Protein AF-A0A915K0C3-F1 (afdb_monomer_lite)

Secondary structure (DSSP, 8-state):
-HHHHHHHHHHHHHHHHHHHHHHHHS-HHHHHHH--HHHHHHHHHHHHHHHHHHHHHHHTTSS-EEEETTTTEEEE----HHHHHHHHHHHHHHHHHHHHHHHHHHHHHHHHHHHHHHHHHHHHHHHHTT--

Foldseek 3Di:
DVVVVVVVVVVVVVVVVVVCVVDVLVPPVCCCVVDDVVVVVVVVVVVVVLVVVVCVCVVVPVWDQDQDPVVRDRDTDPPDPVVVCVVVVSVVVVVVVVVVVVVVSVVVVVVVVVVVVVVVVVVVVVVVVPPD

pLDDT: mean 70.2, std 12.89, range [45.06, 90.75]

Sequence (132 aa):
MILQHESLQVKHQIVKDLENGYFYVARISDYHKHFSREHIIFYVCSIWMFGYAVHVPNHLGWGEVRFSQLFHFCTFDTESLSYKLFYGGMLALAIVLAFVFYAKIYLVLRHTTLARHMILNKQGGNKVNGLD

Radius of gyration: 25.61 Å; chains: 1; bounding box: 66×31×65 Å

Organism: Romanomermis culicivorax (NCBI:txid13658)

Structure (mmCIF, N/CA/C/O backbone):
data_AF-A0A915K0C3-F1
#
_entry.id   AF-A0A915K0C3-F1
#
loop_
_atom_site.group_PDB
_atom_site.id
_atom_site.type_symbol
_atom_site.label_atom_id
_atom_site.label_alt_id
_atom_site.label_comp_id
_atom_site.label_asym_id
_atom_site.label_entity_id
_atom_site.label_seq_id
_atom_site.pdbx_PDB_ins_code
_atom_site.Cartn_x
_atom_site.Cartn_y
_atom_site.Cartn_z
_atom_site.occupancy
_atom_site.B_iso_or_equiv
_atom_site.auth_seq_id
_atom_site.auth_comp_id
_atom_site.auth_asym_id
_atom_site.auth_atom_id
_atom_site.pdbx_PDB_model_num
ATOM 1 N N . MET A 1 1 ? 24.807 -1.941 42.858 1.00 51.66 1 MET A N 1
ATOM 2 C CA . MET A 1 1 ? 23.718 -2.938 42.725 1.00 51.66 1 MET A CA 1
ATOM 3 C C . MET A 1 1 ? 22.320 -2.303 42.653 1.00 51.66 1 MET A C 1
ATOM 5 O O . MET A 1 1 ? 21.471 -2.855 41.975 1.00 51.66 1 MET A O 1
ATOM 9 N N . ILE A 1 2 ? 22.087 -1.125 43.254 1.00 51.06 2 ILE A N 1
ATOM 10 C CA . ILE A 1 2 ? 20.785 -0.415 43.231 1.00 51.06 2 ILE A CA 1
ATOM 11 C C . ILE A 1 2 ? 20.435 0.158 41.837 1.00 51.06 2 ILE A C 1
ATOM 13 O O . ILE A 1 2 ? 19.306 0.014 41.381 1.00 51.06 2 ILE A O 1
ATOM 17 N N . LEU A 1 3 ? 21.420 0.684 41.096 1.00 49.75 3 LEU A N 1
ATOM 18 C CA . LEU A 1 3 ? 21.221 1.263 39.751 1.00 49.75 3 LEU A CA 1
ATOM 19 C C . LEU A 1 3 ? 20.726 0.257 38.692 1.00 49.75 3 LEU A C 1
ATOM 21 O O . LEU A 1 3 ? 20.075 0.629 37.719 1.00 49.75 3 LEU A O 1
ATOM 25 N N . GLN A 1 4 ? 21.005 -1.035 38.881 1.00 52.97 4 GLN A N 1
ATOM 26 C CA . GLN A 1 4 ? 20.588 -2.073 37.936 1.00 52.97 4 GLN A CA 1
ATOM 27 C C . GLN A 1 4 ? 19.099 -2.419 38.098 1.00 52.97 4 GLN A C 1
ATOM 29 O O . GLN A 1 4 ? 18.434 -2.736 37.113 1.00 52.97 4 GLN A O 1
ATOM 34 N N . HIS A 1 5 ? 18.558 -2.265 39.311 1.00 51.66 5 HIS A N 1
ATOM 35 C CA . HIS A 1 5 ? 17.151 -2.519 39.619 1.00 51.66 5 HIS A CA 1
ATOM 36 C C . HIS A 1 5 ? 16.225 -1.420 39.065 1.00 51.66 5 HIS A C 1
ATOM 38 O O . HIS A 1 5 ? 15.155 -1.732 38.546 1.00 51.66 5 HIS A O 1
ATOM 44 N N . GLU A 1 6 ? 16.650 -0.150 39.071 1.00 53.22 6 GLU A N 1
ATOM 45 C CA . GLU A 1 6 ? 15.869 0.947 38.470 1.00 53.22 6 GLU A CA 1
ATOM 46 C C . GLU A 1 6 ? 15.784 0.842 36.941 1.00 53.22 6 GLU A C 1
ATOM 48 O O . GLU A 1 6 ? 14.709 1.016 36.366 1.00 53.22 6 GLU A O 1
ATOM 53 N N . SER A 1 7 ? 16.874 0.454 36.266 1.00 56.66 7 SER A N 1
ATOM 54 C CA . SER A 1 7 ? 16.861 0.271 34.804 1.00 56.66 7 SER A CA 1
ATOM 55 C C . SER A 1 7 ? 15.908 -0.838 34.326 1.00 56.66 7 SER A C 1
ATOM 57 O O . SER A 1 7 ? 15.362 -0.758 33.225 1.00 56.66 7 SER A O 1
ATOM 59 N N . LEU A 1 8 ? 15.673 -1.861 35.156 1.00 57.72 8 LEU A N 1
ATOM 60 C CA . LEU A 1 8 ? 14.740 -2.957 34.878 1.00 57.72 8 LEU A CA 1
ATOM 61 C C . LEU A 1 8 ? 13.275 -2.518 35.020 1.00 57.72 8 LEU A C 1
ATOM 63 O O . LEU A 1 8 ? 12.442 -2.901 34.200 1.00 57.72 8 LEU A O 1
ATOM 67 N N . GLN A 1 9 ? 12.973 -1.662 35.999 1.00 55.91 9 GLN A N 1
ATOM 68 C CA . GLN A 1 9 ? 11.630 -1.107 36.200 1.00 55.91 9 GLN A CA 1
ATOM 69 C C . GLN A 1 9 ? 11.234 -0.150 35.067 1.00 55.91 9 GLN A C 1
ATOM 71 O 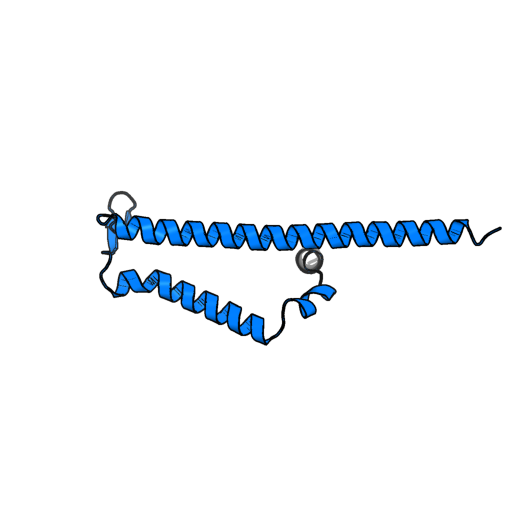O . GLN A 1 9 ? 10.127 -0.241 34.541 1.00 55.91 9 GLN A O 1
ATOM 76 N N . VAL A 1 10 ? 12.163 0.698 34.609 1.00 59.69 10 VAL A N 1
ATOM 77 C CA . VAL A 1 10 ? 11.923 1.617 33.482 1.00 59.69 10 VAL A CA 1
ATOM 78 C C . VAL A 1 10 ? 11.665 0.853 32.180 1.00 59.69 10 VAL A C 1
ATOM 80 O O . VAL A 1 10 ? 10.756 1.204 31.432 1.00 59.69 10 VAL A O 1
ATOM 83 N N . LYS A 1 11 ? 12.394 -0.242 31.923 1.00 56.53 11 LYS A N 1
ATOM 84 C CA . LYS A 1 11 ? 12.142 -1.096 30.748 1.00 56.53 11 LYS A CA 1
ATOM 85 C C . LYS A 1 11 ? 10.755 -1.738 30.784 1.00 56.53 11 LYS A C 1
ATOM 87 O O . LYS A 1 11 ? 10.075 -1.748 29.765 1.00 56.53 11 LYS A O 1
ATOM 92 N N . HIS A 1 12 ? 10.315 -2.231 31.943 1.00 57.81 12 HIS A N 1
ATOM 93 C CA . HIS A 1 12 ? 8.968 -2.788 32.106 1.00 57.81 12 HIS A CA 1
ATOM 94 C C . HIS A 1 12 ? 7.867 -1.733 31.941 1.00 57.81 12 HIS A C 1
ATOM 96 O O . HIS A 1 12 ? 6.829 -2.026 31.349 1.00 57.81 12 HIS A O 1
ATOM 102 N N . GLN A 1 13 ? 8.096 -0.510 32.425 1.00 56.94 13 GLN A N 1
ATOM 103 C CA . GLN A 1 13 ? 7.142 0.587 32.291 1.00 56.94 13 GLN A CA 1
ATOM 104 C C . GLN A 1 13 ? 7.011 1.051 30.832 1.00 56.94 13 GLN A C 1
ATOM 106 O O . GLN A 1 13 ? 5.896 1.177 30.338 1.00 56.94 13 GLN A O 1
ATOM 111 N N . ILE A 1 14 ? 8.126 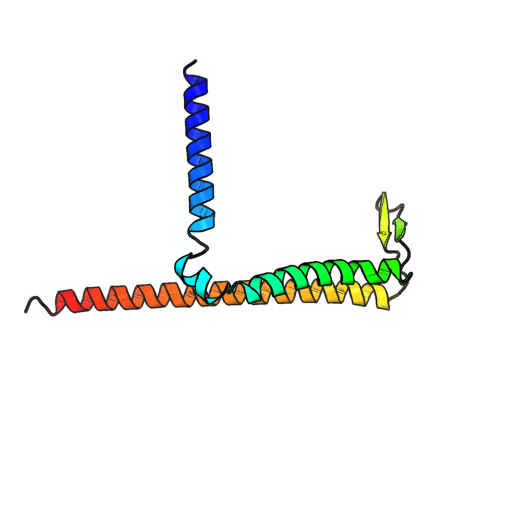1.194 30.105 1.00 60.19 14 ILE A N 1
ATOM 112 C CA . ILE A 1 14 ? 8.125 1.558 28.677 1.00 60.19 14 ILE A CA 1
ATOM 113 C C . ILE A 1 14 ? 7.446 0.475 27.829 1.00 60.19 14 ILE A C 1
ATOM 115 O O . ILE A 1 14 ? 6.666 0.800 26.941 1.00 60.19 14 ILE A O 1
ATOM 119 N N . VAL A 1 15 ? 7.696 -0.812 28.105 1.00 60.62 15 VAL A N 1
ATOM 120 C CA . VAL A 1 15 ? 7.023 -1.913 27.392 1.00 60.62 15 VAL A CA 1
ATOM 121 C C . VAL A 1 15 ? 5.518 -1.894 27.653 1.00 60.62 15 VAL A C 1
ATOM 123 O O . VAL A 1 15 ? 4.757 -2.033 26.703 1.00 60.62 15 VAL A O 1
ATOM 126 N N . LYS A 1 16 ? 5.080 -1.631 28.892 1.00 54.97 16 LYS A N 1
ATOM 127 C CA . LYS A 1 16 ? 3.655 -1.469 29.222 1.00 54.97 16 LYS A CA 1
ATOM 128 C C . LYS A 1 16 ? 3.016 -0.250 28.564 1.00 54.97 16 LYS A C 1
ATOM 130 O O . LYS A 1 16 ? 1.862 -0.335 28.156 1.00 54.97 16 LYS A O 1
ATOM 135 N N . ASP A 1 17 ? 3.738 0.859 28.438 1.00 57.97 17 ASP A N 1
ATOM 136 C CA . ASP A 1 17 ? 3.240 2.057 27.756 1.00 57.97 17 ASP A CA 1
ATOM 137 C C . ASP A 1 17 ? 3.173 1.851 26.230 1.00 57.97 17 ASP A C 1
ATOM 139 O O . ASP A 1 17 ? 2.238 2.326 25.583 1.00 57.97 17 ASP A O 1
ATOM 143 N N . LEU A 1 18 ? 4.090 1.062 25.652 1.00 55.31 18 LEU A N 1
ATOM 144 C CA . LEU A 1 18 ? 4.021 0.622 24.253 1.00 55.31 18 LEU A CA 1
ATOM 145 C C . LEU A 1 18 ? 2.896 -0.396 24.006 1.00 55.31 18 LEU A C 1
ATOM 147 O O . LEU A 1 18 ? 2.188 -0.277 23.005 1.00 55.31 18 LEU A O 1
ATOM 151 N N . GLU A 1 19 ? 2.693 -1.359 24.910 1.00 51.84 19 GLU A N 1
ATOM 152 C CA . GLU A 1 19 ? 1.586 -2.324 24.843 1.00 51.84 19 GLU A CA 1
ATOM 153 C C . GLU A 1 19 ? 0.235 -1.615 24.967 1.00 51.84 19 GLU A C 1
ATOM 155 O O . GLU A 1 19 ? -0.650 -1.825 24.137 1.00 51.84 19 GLU A O 1
ATOM 160 N N . ASN A 1 20 ? 0.089 -0.708 25.938 1.00 54.84 20 ASN A N 1
ATOM 161 C CA . ASN A 1 20 ? -1.145 0.048 26.134 1.00 54.84 20 ASN A CA 1
ATOM 162 C C . ASN A 1 20 ? -1.405 1.056 25.002 1.00 54.84 20 ASN A C 1
ATOM 164 O O . ASN A 1 20 ? -2.559 1.257 24.634 1.00 54.84 20 ASN A O 1
ATOM 168 N N . GLY A 1 21 ? -0.376 1.669 24.407 1.00 52.88 21 GLY A N 1
ATOM 169 C CA . GLY A 1 21 ? -0.541 2.661 23.337 1.00 52.88 21 GLY A CA 1
ATOM 170 C C . GLY A 1 21 ? -1.010 2.073 22.003 1.00 52.88 21 GLY A C 1
ATOM 171 O O . GLY A 1 21 ? -1.841 2.672 21.318 1.00 52.88 21 GLY A O 1
ATOM 172 N N . TYR A 1 22 ? -0.532 0.876 21.650 1.00 47.91 22 TYR A N 1
ATOM 173 C CA . TYR A 1 22 ? -0.922 0.206 20.404 1.00 47.91 22 TYR A CA 1
ATOM 174 C C . TYR A 1 22 ? -2.275 -0.511 20.516 1.00 47.91 22 TYR A C 1
ATOM 176 O O . TYR A 1 22 ? -3.070 -0.480 19.573 1.00 47.91 22 TYR A O 1
ATOM 184 N N . PHE A 1 23 ? -2.583 -1.108 21.673 1.00 47.38 23 PHE A N 1
ATOM 185 C CA . PHE A 1 23 ? -3.852 -1.814 21.885 1.00 47.38 23 PHE A CA 1
ATOM 186 C C . PHE A 1 23 ? -5.047 -0.881 22.120 1.00 47.38 23 PHE A C 1
ATOM 188 O O . PHE A 1 23 ? -6.174 -1.237 21.781 1.00 47.38 23 PHE A O 1
ATOM 195 N N . TYR A 1 24 ? -4.842 0.319 22.672 1.00 45.06 24 TYR A N 1
ATOM 196 C CA . TYR A 1 24 ? -5.956 1.216 23.006 1.00 45.06 24 TYR A CA 1
ATOM 197 C C . TYR A 1 24 ? -6.528 1.966 21.788 1.00 45.06 24 TYR A C 1
ATOM 199 O O . TYR A 1 24 ? -7.696 2.358 21.795 1.00 45.06 24 TYR A O 1
ATOM 207 N N . VAL A 1 25 ? -5.746 2.122 20.712 1.00 49.59 25 VAL A N 1
ATOM 208 C CA . VAL A 1 25 ? -6.210 2.727 19.445 1.00 49.59 25 VAL A CA 1
ATOM 209 C C . VAL A 1 25 ? -6.913 1.699 18.547 1.00 49.59 25 VAL A C 1
ATOM 211 O O . VAL A 1 25 ? -7.863 2.038 17.840 1.00 49.59 25 VAL A O 1
ATOM 214 N N . ALA A 1 26 ? -6.528 0.424 18.624 1.00 49.97 26 ALA A N 1
ATOM 215 C CA . ALA A 1 26 ? -7.197 -0.676 17.936 1.00 49.97 26 ALA A CA 1
ATOM 216 C C . ALA A 1 26 ? -8.233 -1.328 18.862 1.00 49.97 26 ALA A C 1
ATOM 218 O O . ALA A 1 26 ? -8.007 -2.381 19.446 1.00 49.97 26 ALA A O 1
ATOM 219 N N . ARG A 1 27 ? -9.390 -0.683 19.011 1.00 55.47 27 ARG A N 1
ATOM 220 C CA . ARG A 1 27 ? -10.537 -1.167 19.793 1.00 55.47 27 ARG A CA 1
ATOM 221 C C . ARG A 1 27 ? -10.851 -2.647 19.486 1.00 55.47 27 ARG A C 1
ATOM 223 O O . ARG A 1 27 ? -11.530 -2.965 18.512 1.00 55.47 27 ARG A O 1
ATOM 230 N N . ILE A 1 28 ? -10.387 -3.554 20.347 1.00 52.56 28 ILE A N 1
ATOM 231 C CA . ILE A 1 28 ? -10.525 -5.016 20.205 1.00 52.56 28 ILE A CA 1
ATOM 232 C C . ILE A 1 28 ? -11.976 -5.482 20.062 1.00 52.56 28 ILE A C 1
ATOM 234 O O . ILE A 1 28 ? -12.242 -6.492 19.413 1.00 52.56 28 ILE A O 1
ATOM 238 N N . SER A 1 29 ? -12.932 -4.723 20.606 1.00 54.56 29 SER A N 1
ATOM 239 C CA . SER A 1 29 ? -14.347 -5.100 20.565 1.00 54.56 29 SER A CA 1
ATOM 240 C C . SER A 1 29 ? -14.970 -5.011 19.169 1.00 54.56 29 SER A C 1
ATOM 242 O O . SER A 1 29 ? -15.937 -5.717 18.908 1.00 54.56 29 SER A O 1
ATOM 244 N N . ASP A 1 30 ? -14.431 -4.179 18.271 1.00 54.84 30 ASP A N 1
ATOM 245 C CA . ASP A 1 30 ? -14.909 -4.063 16.883 1.00 54.84 30 ASP A CA 1
ATOM 246 C C . ASP A 1 30 ? -14.048 -4.893 15.902 1.00 54.84 30 ASP A C 1
ATOM 248 O O . ASP A 1 30 ? -14.454 -5.132 14.761 1.00 54.84 30 ASP A O 1
ATOM 252 N N . TYR A 1 31 ? -12.895 -5.405 16.356 1.00 55.41 31 TYR A N 1
ATOM 253 C CA . TYR A 1 31 ? -11.955 -6.194 15.550 1.00 55.41 31 TYR A CA 1
ATOM 254 C C . TYR A 1 31 ? -12.594 -7.492 15.037 1.00 55.41 31 TYR A C 1
ATOM 256 O O . TYR A 1 31 ? -12.540 -7.783 13.846 1.00 55.41 31 TYR A O 1
ATOM 264 N N . HIS A 1 32 ? -13.324 -8.215 15.892 1.00 55.44 32 HIS A N 1
ATOM 265 C CA . HIS A 1 32 ? -14.020 -9.449 15.502 1.00 55.44 32 HIS A CA 1
ATOM 266 C C . HIS A 1 32 ? -15.106 -9.258 14.429 1.00 55.44 32 HIS A C 1
ATOM 268 O O . HIS A 1 32 ? -15.462 -10.220 13.753 1.00 55.44 32 HIS A O 1
ATOM 274 N N . LYS A 1 33 ? -15.634 -8.038 14.251 1.00 59.38 33 LYS A N 1
ATOM 275 C CA . LYS A 1 33 ? -16.715 -7.759 13.294 1.00 59.38 33 LYS A CA 1
ATOM 276 C C . LYS A 1 33 ? -16.206 -7.468 11.879 1.00 59.38 33 LYS A C 1
ATOM 278 O O . LYS A 1 33 ? -16.950 -7.661 10.924 1.00 59.38 33 LYS A O 1
ATOM 283 N N . HIS A 1 34 ? -14.969 -6.989 11.735 1.00 59.34 34 HIS A N 1
ATOM 284 C CA . HIS A 1 34 ? -14.343 -6.731 10.428 1.00 59.34 34 HIS A CA 1
ATOM 285 C C . HIS A 1 34 ? -13.281 -7.773 10.048 1.00 59.34 34 HIS A C 1
ATOM 287 O O . HIS A 1 34 ? -13.081 -8.030 8.865 1.00 59.34 34 HIS A O 1
ATOM 293 N N . PHE A 1 35 ? -12.627 -8.401 11.026 1.00 58.66 35 PHE A N 1
ATOM 294 C CA . PHE A 1 35 ? -11.638 -9.458 10.818 1.00 58.66 35 PHE A CA 1
ATOM 295 C C . PHE A 1 35 ? -12.280 -10.835 11.046 1.00 58.66 35 PHE A C 1
ATOM 297 O O . PHE A 1 35 ? -12.071 -11.482 12.074 1.00 58.66 35 PHE A O 1
ATOM 304 N N . SER A 1 36 ? -13.081 -11.305 10.080 1.00 66.44 36 SER A N 1
ATOM 305 C CA . SER A 1 36 ? -13.427 -12.733 10.027 1.00 66.44 36 SER A CA 1
ATOM 306 C C . SER A 1 36 ? -12.220 -13.527 9.505 1.00 66.44 36 SER A C 1
ATOM 308 O O . SER A 1 36 ? -11.437 -13.021 8.698 1.00 66.44 36 SER A O 1
ATOM 310 N N . ARG A 1 37 ? -12.045 -14.774 9.965 1.00 68.38 37 ARG A N 1
ATOM 311 C CA . ARG A 1 37 ? -10.878 -15.615 9.615 1.00 68.38 37 ARG A CA 1
ATOM 312 C C . ARG A 1 37 ? -10.700 -15.796 8.103 1.00 68.38 37 ARG A C 1
ATOM 314 O O . ARG A 1 37 ? -9.574 -15.858 7.626 1.00 68.38 37 ARG A O 1
ATOM 321 N N . GLU A 1 38 ? -11.801 -15.816 7.360 1.00 76.81 38 GLU A N 1
ATOM 322 C CA . GLU A 1 38 ? -11.819 -15.950 5.899 1.00 76.81 38 GLU A CA 1
ATOM 323 C C . GLU A 1 38 ? -11.231 -14.715 5.206 1.00 76.81 38 GLU A C 1
ATOM 325 O O . GLU A 1 38 ? -10.417 -14.835 4.291 1.00 76.81 38 GLU A O 1
ATOM 330 N N . HIS A 1 39 ? -11.567 -13.518 5.696 1.00 73.69 39 HIS A N 1
ATOM 331 C CA . HIS A 1 39 ? -11.055 -12.270 5.136 1.00 73.69 39 HIS A CA 1
ATOM 332 C C . HIS A 1 39 ? -9.560 -12.112 5.410 1.00 73.69 39 HIS A C 1
ATOM 334 O O . HIS A 1 39 ? -8.832 -11.630 4.550 1.00 73.69 39 HIS A O 1
ATOM 340 N N . ILE A 1 40 ? -9.079 -12.568 6.570 1.00 79.38 40 ILE A N 1
ATOM 341 C CA . ILE A 1 40 ? -7.648 -12.537 6.911 1.00 79.38 40 ILE A CA 1
ATOM 342 C C . ILE A 1 40 ? -6.833 -13.349 5.909 1.00 79.38 40 ILE A C 1
ATOM 344 O O . ILE A 1 40 ? -5.834 -12.852 5.397 1.00 79.38 40 ILE A O 1
ATOM 348 N N . ILE A 1 41 ? -7.271 -14.574 5.605 1.00 85.69 41 ILE A N 1
ATOM 349 C CA . ILE A 1 41 ? -6.599 -15.429 4.620 1.00 85.69 41 ILE A CA 1
ATOM 350 C C . ILE A 1 41 ? -6.575 -14.723 3.263 1.00 85.69 41 ILE A C 1
ATOM 352 O O . ILE A 1 41 ? -5.519 -14.632 2.641 1.00 85.69 41 ILE A O 1
ATOM 356 N N . PHE A 1 42 ? -7.700 -14.137 2.847 1.00 84.56 42 PHE A N 1
ATOM 357 C CA . PHE A 1 42 ? -7.771 -13.387 1.597 1.00 84.56 42 PHE A CA 1
ATOM 358 C C . PHE A 1 42 ? -6.812 -12.186 1.572 1.00 84.56 42 PHE A C 1
ATOM 360 O O . PHE A 1 42 ? -6.113 -11.987 0.578 1.00 84.56 42 PHE A O 1
ATOM 367 N N . TYR A 1 43 ? -6.713 -11.416 2.660 1.00 79.81 43 TYR A N 1
ATOM 368 C CA . TYR A 1 43 ? -5.780 -10.291 2.764 1.00 79.81 43 TYR A CA 1
ATOM 369 C C . TYR A 1 43 ? -4.322 -10.744 2.688 1.00 79.81 43 TYR A C 1
ATOM 371 O O . TYR A 1 43 ? -3.542 -10.167 1.933 1.00 79.81 43 TYR A O 1
ATOM 379 N N . VAL A 1 44 ? -3.957 -11.796 3.423 1.00 85.06 44 VAL A N 1
ATOM 380 C CA . VAL A 1 44 ? -2.594 -12.340 3.417 1.00 85.06 44 VAL A CA 1
ATOM 381 C C . VAL A 1 44 ? -2.231 -12.855 2.026 1.00 85.06 44 VAL A C 1
ATOM 383 O O . VAL A 1 44 ? -1.193 -12.472 1.489 1.00 85.06 44 VAL A O 1
ATOM 386 N N . CYS A 1 45 ? -3.101 -13.650 1.397 1.00 87.38 45 CYS A N 1
ATOM 387 C CA . CYS A 1 45 ? -2.893 -14.123 0.029 1.00 87.38 45 CYS A CA 1
ATOM 388 C C . CYS A 1 45 ? -2.771 -12.958 -0.961 1.00 87.38 45 CYS A C 1
ATOM 390 O O . CYS A 1 45 ? -1.900 -12.982 -1.826 1.00 87.38 45 CYS A O 1
ATOM 392 N N . SER A 1 46 ? -3.588 -11.914 -0.810 1.00 84.12 46 SER A N 1
ATOM 393 C CA . SER A 1 46 ? -3.549 -10.736 -1.682 1.00 84.12 46 SER A CA 1
ATOM 394 C C . SER A 1 46 ? -2.228 -9.973 -1.572 1.00 84.12 46 SER A C 1
ATOM 396 O O . SER A 1 46 ? -1.677 -9.575 -2.594 1.00 84.12 46 SER A O 1
ATOM 398 N N . ILE A 1 47 ? -1.681 -9.808 -0.362 1.00 86.06 47 ILE A N 1
ATOM 399 C CA . ILE A 1 47 ? -0.374 -9.161 -0.147 1.00 86.06 47 ILE A CA 1
ATOM 400 C C . ILE A 1 47 ? 0.738 -9.961 -0.827 1.00 86.06 47 ILE A C 1
ATOM 402 O O . ILE A 1 47 ? 1.574 -9.388 -1.525 1.00 86.06 47 ILE A O 1
ATOM 406 N N . TRP A 1 48 ? 0.724 -11.285 -0.670 1.00 90.75 48 TRP A N 1
ATOM 407 C CA . TRP A 1 48 ? 1.692 -12.164 -1.323 1.00 90.75 48 TRP A CA 1
ATOM 408 C C . TRP A 1 48 ? 1.604 -12.085 -2.846 1.00 90.75 48 TRP A C 1
ATOM 410 O O . TRP A 1 48 ? 2.617 -11.874 -3.511 1.00 90.75 48 TRP A O 1
ATOM 420 N N . MET A 1 49 ? 0.396 -12.191 -3.401 1.00 87.94 49 MET A N 1
ATOM 421 C CA . MET A 1 49 ? 0.172 -12.090 -4.844 1.00 87.94 49 MET A CA 1
ATOM 422 C C . MET A 1 49 ? 0.587 -10.725 -5.392 1.00 87.94 49 MET A C 1
ATOM 424 O O . MET A 1 49 ? 1.180 -10.657 -6.465 1.00 87.94 49 MET A O 1
ATOM 428 N N . PHE A 1 50 ? 0.333 -9.646 -4.650 1.00 86.69 50 PHE A N 1
ATOM 429 C CA . PHE A 1 50 ? 0.772 -8.305 -5.022 1.00 86.69 50 PHE A CA 1
ATOM 430 C C . PHE A 1 50 ? 2.301 -8.198 -5.037 1.00 86.69 50 PHE A C 1
ATOM 432 O O . PHE A 1 50 ? 2.866 -7.687 -6.000 1.00 86.69 50 PHE A O 1
ATOM 439 N N . GLY A 1 51 ? 2.978 -8.742 -4.020 1.00 85.19 51 GLY A N 1
ATOM 440 C CA . GLY A 1 51 ? 4.439 -8.818 -3.984 1.00 85.19 51 GLY A CA 1
ATOM 441 C C . GLY A 1 51 ? 5.003 -9.558 -5.198 1.00 85.19 51 GLY A C 1
ATOM 442 O O . GLY A 1 51 ? 5.865 -9.032 -5.898 1.00 85.19 51 GLY A O 1
ATOM 443 N N . TYR A 1 52 ? 4.453 -10.731 -5.521 1.00 86.69 52 TYR A N 1
ATOM 444 C CA . TYR A 1 52 ? 4.843 -11.468 -6.723 1.00 86.69 52 TYR A CA 1
ATOM 445 C C . TYR A 1 52 ? 4.579 -10.674 -8.004 1.00 86.69 52 TYR A C 1
ATOM 447 O O . TYR A 1 52 ? 5.465 -10.582 -8.851 1.00 86.69 52 TYR A O 1
ATOM 455 N N . ALA A 1 53 ? 3.411 -10.043 -8.136 1.00 84.25 53 ALA A N 1
ATOM 456 C CA . ALA A 1 53 ? 3.051 -9.254 -9.312 1.00 84.25 53 ALA A CA 1
ATOM 457 C C . ALA A 1 53 ? 4.019 -8.087 -9.570 1.00 84.25 53 ALA A C 1
ATOM 459 O O . ALA A 1 53 ? 4.279 -7.757 -10.723 1.00 84.25 53 ALA A O 1
ATOM 460 N N . VAL A 1 54 ? 4.600 -7.498 -8.521 1.00 83.88 54 VAL A N 1
ATOM 461 C CA . VAL A 1 54 ? 5.626 -6.448 -8.647 1.00 83.88 54 VAL A CA 1
ATOM 462 C C . VAL A 1 54 ? 6.963 -7.000 -9.161 1.00 83.88 54 VAL A C 1
ATOM 464 O O . VAL A 1 54 ? 7.701 -6.282 -9.835 1.00 83.88 54 VAL A O 1
ATOM 467 N N . HIS A 1 55 ? 7.283 -8.268 -8.891 1.00 81.31 55 HIS A N 1
ATOM 468 C CA . HIS A 1 55 ? 8.517 -8.911 -9.357 1.00 81.31 55 HIS A CA 1
ATOM 469 C C . HIS A 1 55 ? 8.383 -9.599 -10.725 1.00 81.31 55 HIS A C 1
ATOM 471 O O . HIS A 1 55 ? 9.381 -9.747 -11.428 1.00 81.31 55 HIS A O 1
ATOM 477 N N . VAL A 1 56 ? 7.171 -9.976 -11.142 1.00 83.88 56 VAL A N 1
ATOM 478 C CA . VAL A 1 56 ? 6.900 -10.648 -12.428 1.00 83.88 56 VAL A CA 1
ATOM 479 C C . VAL A 1 56 ? 7.465 -9.904 -13.652 1.00 83.88 56 VAL A C 1
ATOM 481 O O . VAL A 1 56 ? 8.110 -10.563 -14.468 1.00 83.88 56 VAL A O 1
ATOM 484 N N . PRO A 1 57 ? 7.323 -8.570 -13.799 1.00 80.06 57 PRO A N 1
ATOM 485 C CA . PRO A 1 57 ? 7.890 -7.843 -14.938 1.00 80.06 57 PRO A CA 1
ATOM 486 C C . PRO A 1 57 ? 9.404 -8.024 -15.088 1.00 80.06 57 PRO A C 1
ATOM 488 O O . PRO A 1 57 ? 9.906 -8.114 -16.206 1.00 80.06 57 PRO A O 1
ATOM 491 N N . ASN A 1 58 ? 10.126 -8.145 -13.970 1.00 77.06 58 ASN A N 1
ATOM 492 C CA . ASN A 1 58 ? 11.568 -8.386 -13.987 1.00 77.06 58 ASN A CA 1
ATOM 493 C C . ASN A 1 58 ? 11.903 -9.801 -14.474 1.00 77.06 58 ASN A C 1
ATOM 495 O O . ASN A 1 58 ? 12.862 -9.986 -15.214 1.00 77.06 58 ASN A O 1
ATOM 499 N N . HIS A 1 59 ? 11.098 -10.802 -14.107 1.00 80.06 59 HIS A N 1
ATOM 500 C CA . HIS A 1 59 ? 11.295 -12.182 -14.565 1.00 80.06 59 HIS A CA 1
ATOM 501 C C . HIS A 1 59 ? 10.929 -12.391 -16.036 1.00 80.06 59 HIS A C 1
ATOM 503 O O . HIS A 1 59 ? 11.513 -13.246 -16.694 1.00 80.06 59 HIS A O 1
ATOM 509 N N . LEU A 1 60 ? 9.988 -11.604 -16.561 1.00 81.81 60 LEU A N 1
ATOM 510 C CA . LEU A 1 60 ? 9.587 -11.643 -17.968 1.00 81.81 60 LEU A CA 1
ATOM 511 C C . LEU A 1 60 ? 10.552 -10.884 -18.896 1.00 81.81 60 LEU A C 1
ATOM 513 O O . LEU A 1 60 ? 10.313 -10.834 -20.100 1.00 81.81 60 LEU A O 1
ATOM 517 N N . GLY A 1 61 ? 11.624 -10.285 -18.359 1.00 74.38 61 GLY A N 1
ATOM 518 C CA . GLY A 1 61 ? 12.580 -9.494 -19.140 1.00 74.38 61 GLY A CA 1
ATOM 519 C C . GLY A 1 61 ? 12.002 -8.170 -19.649 1.00 74.38 61 GLY A C 1
ATOM 520 O O . GLY A 1 61 ? 12.488 -7.619 -20.630 1.00 74.38 61 GLY A O 1
ATOM 521 N N . TRP A 1 62 ? 10.944 -7.660 -19.008 1.00 75.81 62 TRP A N 1
ATOM 522 C CA . TRP A 1 62 ? 10.275 -6.410 -19.392 1.00 75.81 62 TRP A CA 1
ATOM 523 C C . TRP A 1 62 ? 11.042 -5.148 -18.965 1.00 75.81 62 TRP A C 1
ATOM 525 O O . TRP A 1 62 ? 10.732 -4.050 -19.430 1.00 75.81 62 TRP A O 1
ATOM 535 N N . GLY A 1 63 ? 12.047 -5.309 -18.105 1.00 69.75 63 GLY A N 1
ATOM 536 C CA . GLY A 1 63 ? 13.024 -4.290 -17.740 1.00 69.75 63 GLY A CA 1
ATOM 537 C C . GLY A 1 63 ? 14.371 -4.944 -17.437 1.00 69.75 63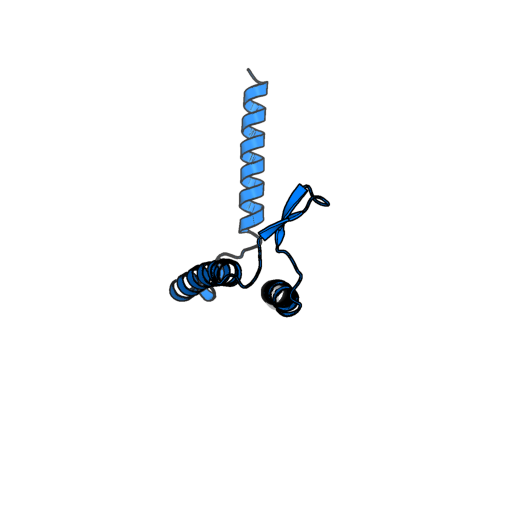 GLY A C 1
ATOM 538 O O . GLY A 1 63 ? 14.421 -6.084 -16.973 1.00 69.75 63 GLY A O 1
ATOM 539 N N . GLU A 1 64 ? 15.464 -4.234 -17.705 1.00 68.94 64 GLU A N 1
ATOM 540 C CA . GLU A 1 64 ? 16.804 -4.673 -17.314 1.00 68.94 64 GLU A CA 1
ATOM 541 C C . GLU A 1 64 ? 17.180 -4.035 -15.977 1.00 68.94 64 GLU A C 1
ATOM 543 O O . GLU A 1 64 ? 17.050 -2.828 -15.791 1.00 68.94 64 GLU A O 1
ATOM 548 N N . VAL A 1 65 ? 17.667 -4.830 -15.025 1.00 71.06 65 VAL A N 1
ATOM 549 C CA . VAL A 1 65 ? 18.283 -4.287 -13.810 1.00 71.06 65 VAL A CA 1
ATOM 550 C C . VAL A 1 65 ? 19.734 -3.974 -14.149 1.00 71.06 65 VAL A C 1
ATOM 552 O O . VAL A 1 65 ? 20.556 -4.882 -14.267 1.00 71.06 65 VAL A O 1
ATOM 555 N N . ARG A 1 66 ? 20.052 -2.690 -14.326 1.00 72.25 66 ARG A N 1
ATOM 556 C CA . ARG A 1 66 ? 21.410 -2.238 -14.637 1.00 72.25 66 ARG A CA 1
ATOM 557 C C . ARG A 1 66 ? 22.026 -1.519 -13.452 1.00 72.25 66 ARG A C 1
ATOM 559 O O . ARG A 1 66 ? 21.365 -0.814 -12.688 1.00 72.25 66 ARG A O 1
ATOM 566 N N . PHE A 1 67 ? 23.331 -1.691 -13.297 1.00 77.38 67 PHE A N 1
ATOM 567 C CA . PHE A 1 67 ? 24.086 -0.925 -12.320 1.00 77.38 67 PHE A CA 1
ATOM 568 C C . PHE A 1 67 ? 24.124 0.543 -12.751 1.00 77.38 67 PHE A C 1
ATOM 570 O O . PHE A 1 67 ? 24.706 0.877 -13.783 1.00 77.38 67 PHE A O 1
ATOM 577 N N . SER A 1 68 ? 23.503 1.427 -11.969 1.00 77.12 68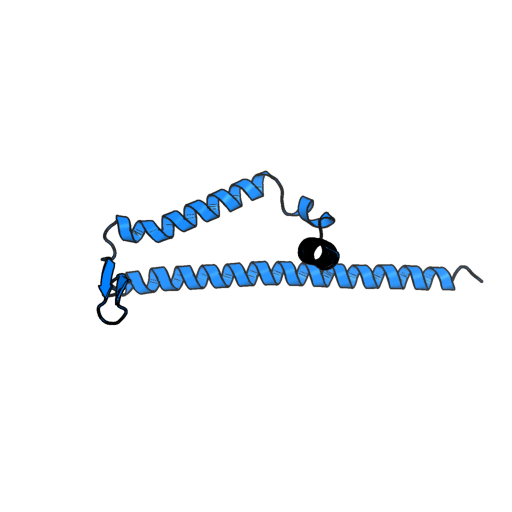 SER A N 1
ATOM 578 C CA . SER A 1 68 ? 23.594 2.862 -12.214 1.00 77.12 68 SER A CA 1
ATOM 579 C C . SER A 1 68 ? 24.822 3.415 -11.510 1.00 77.12 68 SER A C 1
ATOM 581 O O . SER A 1 68 ? 24.879 3.452 -10.282 1.00 77.12 68 SER A O 1
ATOM 583 N N . GLN A 1 69 ? 25.792 3.903 -12.285 1.00 78.44 69 GLN A N 1
ATOM 584 C CA . GLN A 1 69 ? 26.958 4.596 -11.729 1.00 78.44 69 GLN A CA 1
ATOM 585 C C . GLN A 1 69 ? 26.581 5.898 -11.009 1.00 78.44 69 GLN A C 1
ATOM 587 O O . GLN A 1 69 ? 27.294 6.323 -10.107 1.00 78.44 69 GLN A O 1
ATOM 592 N N . LEU A 1 70 ? 25.446 6.512 -11.364 1.00 78.31 70 LEU A N 1
ATOM 593 C CA . LEU A 1 70 ? 24.994 7.756 -10.742 1.00 78.31 70 LEU A CA 1
ATOM 594 C C . LEU A 1 70 ? 24.604 7.541 -9.276 1.00 78.31 70 LEU A C 1
ATOM 596 O O . LEU A 1 70 ? 24.916 8.359 -8.416 1.00 78.31 70 LEU A O 1
ATOM 600 N N . PHE A 1 71 ? 23.940 6.420 -8.996 1.00 75.12 71 PHE A N 1
ATOM 601 C CA . PHE A 1 71 ? 23.437 6.117 -7.663 1.00 75.12 71 PHE A CA 1
ATOM 602 C C . PHE A 1 71 ? 24.192 4.990 -6.941 1.00 75.12 71 PHE A C 1
ATOM 604 O O . PHE A 1 71 ? 23.898 4.708 -5.784 1.00 75.12 71 PHE A O 1
ATOM 611 N N . HIS A 1 72 ? 25.173 4.361 -7.598 1.00 80.56 72 HIS A N 1
ATOM 612 C CA . HIS A 1 72 ? 25.951 3.228 -7.079 1.00 80.56 72 HIS A CA 1
ATOM 613 C C . HIS A 1 72 ? 25.087 2.049 -6.596 1.00 80.56 72 HIS A C 1
ATOM 615 O O . HIS A 1 72 ? 25.476 1.300 -5.700 1.00 80.56 72 HIS A O 1
ATOM 621 N N . PHE A 1 73 ? 23.915 1.855 -7.204 1.00 79.19 73 PHE A N 1
ATOM 622 C CA . PHE A 1 73 ? 23.066 0.694 -6.966 1.00 79.19 73 PHE A CA 1
ATOM 623 C C . PHE A 1 73 ? 22.505 0.140 -8.274 1.00 79.19 73 PHE A C 1
ATOM 625 O O . PHE A 1 73 ? 22.362 0.849 -9.275 1.00 79.19 73 PHE A O 1
ATOM 632 N N . CYS A 1 74 ? 22.190 -1.155 -8.261 1.00 71.12 74 CYS A N 1
ATOM 633 C CA . CYS A 1 74 ? 21.424 -1.792 -9.321 1.00 71.12 74 CYS A CA 1
ATOM 634 C C . CYS A 1 74 ? 20.008 -1.221 -9.305 1.00 71.12 74 CYS A C 1
ATOM 636 O O . CYS A 1 74 ? 19.243 -1.473 -8.376 1.00 71.12 74 CYS A O 1
ATOM 638 N N . THR A 1 75 ? 19.689 -0.417 -10.311 1.00 72.12 75 THR A N 1
ATOM 639 C CA . THR A 1 75 ? 18.369 0.179 -10.482 1.00 72.12 75 THR A CA 1
ATOM 640 C C . THR A 1 75 ? 17.718 -0.400 -11.722 1.00 72.12 75 THR A C 1
ATOM 642 O O . THR A 1 75 ? 18.383 -0.926 -12.614 1.00 72.12 75 THR A O 1
ATOM 645 N N . PHE A 1 76 ? 16.400 -0.313 -11.780 1.00 70.38 76 PHE A N 1
ATOM 646 C CA . PHE A 1 76 ? 15.681 -0.669 -12.988 1.00 70.38 76 PHE A CA 1
ATOM 647 C C . PHE A 1 76 ? 16.047 0.331 -14.085 1.00 70.38 76 PHE A C 1
ATOM 649 O O . PHE A 1 76 ? 15.929 1.542 -13.878 1.00 70.38 76 PHE A O 1
ATOM 656 N N . ASP A 1 77 ? 16.516 -0.164 -15.226 1.00 66.75 77 ASP A N 1
ATOM 657 C CA . ASP A 1 77 ? 16.743 0.663 -16.398 1.00 66.75 77 ASP A CA 1
ATOM 658 C C . ASP A 1 77 ? 15.379 1.081 -16.947 1.00 66.75 77 ASP A C 1
ATOM 660 O O . ASP A 1 77 ? 14.504 0.259 -17.222 1.00 66.75 77 ASP A O 1
ATOM 664 N N . THR A 1 78 ? 15.155 2.389 -17.014 1.00 64.31 78 THR A N 1
ATOM 665 C CA . THR A 1 78 ? 13.831 2.959 -17.277 1.00 64.31 78 THR A CA 1
ATOM 666 C C . THR A 1 78 ? 13.706 3.446 -18.722 1.00 64.31 78 THR A C 1
ATOM 668 O O . THR A 1 78 ? 13.093 4.479 -18.997 1.00 64.31 78 THR A O 1
ATOM 671 N N . GLU A 1 79 ? 14.305 2.731 -19.672 1.00 66.62 79 GLU A N 1
ATOM 672 C CA . GLU A 1 79 ? 14.221 3.116 -21.085 1.00 66.62 79 GLU A CA 1
ATOM 673 C C . GLU A 1 79 ? 12.791 3.007 -21.632 1.00 66.62 79 GLU A C 1
ATOM 675 O O . GLU A 1 79 ? 12.365 3.838 -22.433 1.00 66.62 79 GLU A O 1
ATOM 680 N N . SER A 1 80 ? 11.991 2.054 -21.143 1.00 74.12 80 SER A N 1
ATOM 681 C CA . SER A 1 80 ? 10.612 1.871 -21.596 1.00 74.12 80 SER A CA 1
ATOM 682 C C . SER A 1 80 ? 9.605 2.697 -20.775 1.00 74.12 80 SER A C 1
ATOM 684 O O . SER A 1 80 ? 9.470 2.576 -19.553 1.00 74.12 80 SER A O 1
ATOM 686 N N . LEU A 1 81 ? 8.834 3.549 -21.466 1.00 78.75 81 LEU A N 1
ATOM 687 C CA . LEU A 1 81 ? 7.757 4.353 -20.866 1.00 78.75 81 LEU A CA 1
ATOM 688 C C . LEU A 1 81 ? 6.684 3.474 -20.198 1.00 78.75 81 LEU A C 1
ATOM 690 O O . LEU A 1 81 ? 6.166 3.828 -19.140 1.00 78.75 81 LEU A O 1
ATOM 694 N N . SER A 1 82 ? 6.381 2.313 -20.785 1.00 81.69 82 SER A N 1
ATOM 695 C CA . SER A 1 82 ? 5.437 1.329 -20.240 1.00 81.69 82 SER A CA 1
ATOM 696 C C . SER A 1 82 ? 5.856 0.819 -18.859 1.00 81.69 82 SER A C 1
ATOM 698 O O . SER A 1 82 ? 5.013 0.694 -17.973 1.00 81.69 82 SER A O 1
ATOM 700 N N . TYR A 1 83 ? 7.154 0.601 -18.643 1.00 79.38 83 TYR A N 1
ATOM 701 C CA . TYR A 1 83 ? 7.696 0.135 -17.370 1.00 79.38 83 TYR A CA 1
ATOM 702 C C . TYR A 1 83 ? 7.605 1.216 -16.282 1.00 79.38 83 TYR A C 1
ATOM 704 O O . TYR A 1 83 ? 7.162 0.941 -15.165 1.00 79.38 83 TYR A O 1
ATOM 712 N N . LYS A 1 84 ? 7.907 2.479 -16.625 1.00 82.25 84 LYS A N 1
ATOM 713 C CA . LYS A 1 84 ? 7.702 3.630 -15.721 1.00 82.25 84 LYS A CA 1
ATOM 714 C C . LYS A 1 84 ? 6.240 3.780 -15.307 1.00 82.25 84 LYS A C 1
ATOM 716 O O . LYS A 1 84 ? 5.952 3.954 -14.124 1.00 82.25 84 LYS A O 1
ATOM 721 N N . LEU A 1 85 ? 5.323 3.713 -16.274 1.00 85.69 85 LEU A N 1
ATOM 722 C CA . LEU A 1 85 ? 3.888 3.842 -16.024 1.00 85.69 85 LEU A CA 1
ATOM 723 C C . LEU A 1 85 ? 3.355 2.695 -15.163 1.00 85.69 85 LEU A C 1
ATOM 725 O O . LEU A 1 85 ? 2.531 2.939 -14.286 1.00 85.69 85 LEU A O 1
ATOM 729 N N . PHE A 1 86 ? 3.854 1.473 -15.360 1.00 85.88 86 PHE A N 1
ATOM 730 C CA . PHE A 1 86 ? 3.471 0.322 -14.548 1.00 85.88 86 PHE A CA 1
ATOM 731 C C . PHE A 1 86 ? 3.845 0.516 -13.072 1.00 85.88 86 PHE A C 1
ATOM 733 O O . PHE A 1 86 ? 2.970 0.487 -12.207 1.00 85.88 86 PHE A O 1
ATOM 740 N N . TYR A 1 87 ? 5.120 0.783 -12.772 1.00 84.00 87 TYR A N 1
ATOM 741 C CA . TYR A 1 87 ? 5.563 0.975 -11.385 1.00 84.00 87 TYR A CA 1
ATOM 742 C C . TYR A 1 87 ? 4.962 2.232 -10.747 1.00 84.00 87 TYR A C 1
ATOM 744 O O . TYR A 1 87 ? 4.557 2.196 -9.585 1.00 84.00 87 TYR A O 1
ATOM 752 N N . GLY A 1 88 ? 4.837 3.324 -11.509 1.00 86.75 88 GLY A N 1
ATOM 753 C CA . GLY A 1 88 ? 4.160 4.538 -11.053 1.00 86.75 88 GLY A CA 1
ATOM 754 C C . GLY A 1 88 ? 2.686 4.293 -10.718 1.00 86.75 88 GLY A C 1
ATOM 755 O O . GLY A 1 88 ? 2.212 4.728 -9.669 1.00 86.75 88 GLY A O 1
ATOM 756 N N . GLY A 1 89 ? 1.974 3.539 -11.559 1.00 88.69 89 GLY A N 1
ATOM 757 C CA . GLY A 1 89 ? 0.581 3.154 -11.331 1.00 88.69 89 GLY A CA 1
ATOM 758 C C . GLY A 1 89 ? 0.407 2.251 -10.109 1.00 88.69 89 GLY A C 1
ATOM 759 O O . GLY A 1 89 ? -0.497 2.476 -9.307 1.00 88.69 89 GLY A O 1
ATOM 760 N N . MET A 1 90 ? 1.304 1.282 -9.914 1.00 86.56 90 MET A N 1
ATOM 761 C CA . MET A 1 90 ? 1.294 0.401 -8.740 1.00 86.56 90 MET A CA 1
ATOM 762 C C . MET A 1 90 ? 1.532 1.172 -7.437 1.00 86.56 90 MET A C 1
ATOM 764 O O . MET A 1 90 ? 0.839 0.936 -6.445 1.00 86.56 90 MET A O 1
ATOM 768 N N . LEU A 1 91 ? 2.460 2.134 -7.442 1.00 86.88 91 LEU A N 1
ATOM 769 C CA . LEU A 1 91 ? 2.698 3.013 -6.298 1.00 86.88 91 LEU A CA 1
ATOM 770 C C . LEU A 1 91 ? 1.481 3.902 -6.009 1.00 86.88 91 LEU A C 1
ATOM 772 O O . LEU A 1 91 ? 1.053 4.006 -4.859 1.00 86.88 91 LEU A O 1
ATOM 776 N N . ALA A 1 92 ? 0.893 4.508 -7.043 1.00 89.44 92 ALA A N 1
ATOM 777 C CA . ALA A 1 92 ? -0.310 5.321 -6.901 1.00 89.44 92 ALA A CA 1
ATOM 778 C C . ALA A 1 92 ? -1.477 4.504 -6.322 1.00 89.44 92 ALA A C 1
ATOM 780 O O . ALA A 1 92 ? -2.147 4.958 -5.395 1.00 89.44 92 ALA A O 1
ATOM 781 N N . LEU A 1 93 ? -1.677 3.274 -6.804 1.00 87.56 93 LEU A N 1
ATOM 782 C CA . LEU A 1 93 ? -2.688 2.358 -6.282 1.00 87.56 93 LEU A CA 1
ATOM 783 C C . LEU A 1 93 ? -2.456 2.043 -4.799 1.00 87.56 93 LEU A C 1
ATOM 785 O O . LEU A 1 93 ? -3.397 2.112 -4.010 1.00 87.56 93 LEU A O 1
ATOM 789 N N . ALA A 1 94 ? -1.216 1.746 -4.402 1.00 85.75 94 ALA A N 1
ATOM 790 C CA . ALA A 1 94 ? -0.876 1.481 -3.005 1.00 85.75 94 ALA A CA 1
ATOM 791 C C . ALA A 1 94 ? -1.181 2.687 -2.097 1.00 85.75 94 ALA A C 1
ATOM 793 O O . ALA A 1 94 ? -1.763 2.519 -1.024 1.00 85.75 94 ALA A O 1
ATOM 794 N N . ILE A 1 95 ? -0.859 3.905 -2.547 1.00 89.06 95 ILE A N 1
ATOM 795 C CA . ILE A 1 95 ? -1.156 5.147 -1.818 1.00 89.06 95 ILE A CA 1
ATOM 796 C C . ILE A 1 95 ? -2.669 5.356 -1.686 1.00 89.06 95 ILE A C 1
ATOM 798 O O . ILE A 1 95 ? -3.153 5.663 -0.597 1.00 89.06 95 ILE A O 1
ATOM 802 N N . VAL A 1 96 ? -3.430 5.158 -2.765 1.00 90.31 96 VAL A N 1
ATOM 803 C CA . VAL A 1 96 ? -4.895 5.291 -2.746 1.00 90.31 96 VAL A CA 1
ATOM 804 C C . VAL A 1 96 ? -5.518 4.275 -1.791 1.00 90.31 96 VAL A C 1
ATOM 806 O O . VAL A 1 96 ? -6.367 4.642 -0.981 1.00 90.31 96 VAL A O 1
ATOM 809 N N . LEU A 1 97 ? -5.075 3.017 -1.829 1.00 86.00 97 LEU A N 1
ATOM 810 C CA . LEU A 1 97 ? -5.547 1.984 -0.909 1.00 86.00 97 LEU A CA 1
ATOM 811 C C . LEU A 1 97 ? -5.238 2.352 0.543 1.00 86.00 97 LEU A C 1
ATOM 813 O O . LEU A 1 97 ? -6.136 2.301 1.383 1.00 86.00 97 LEU A O 1
ATOM 817 N N . ALA A 1 98 ? -4.010 2.785 0.834 1.00 84.12 98 ALA A N 1
ATOM 818 C CA . ALA A 1 98 ? -3.625 3.239 2.167 1.00 84.12 98 ALA A CA 1
ATOM 819 C C . ALA A 1 98 ? -4.505 4.404 2.645 1.00 84.12 98 ALA A C 1
ATOM 821 O O . ALA A 1 98 ? -5.011 4.374 3.768 1.00 84.12 98 ALA A O 1
ATOM 822 N N . PHE A 1 99 ? -4.760 5.388 1.780 1.00 89.12 99 PHE A N 1
ATOM 823 C CA . PHE A 1 99 ? -5.633 6.516 2.087 1.00 89.12 99 PHE A CA 1
ATOM 824 C C . PHE A 1 99 ? -7.071 6.070 2.370 1.00 89.12 99 PHE A C 1
ATOM 826 O O . PHE A 1 99 ? -7.659 6.495 3.361 1.00 89.12 99 PHE A O 1
ATOM 833 N N . VAL A 1 100 ? -7.636 5.179 1.551 1.00 84.69 100 VAL A N 1
ATOM 834 C CA . VAL A 1 100 ? -8.995 4.647 1.745 1.00 84.69 100 VAL A 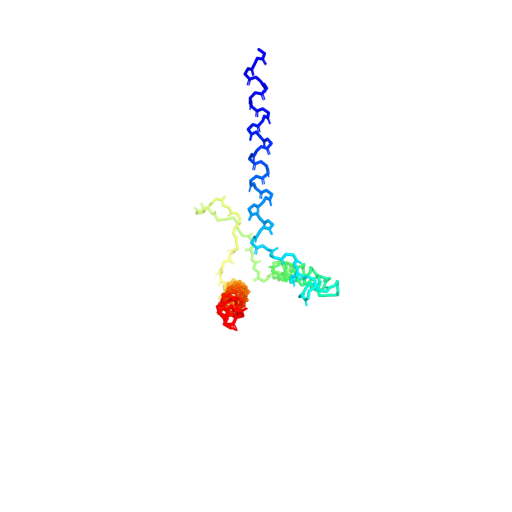CA 1
ATOM 835 C C . VAL A 1 100 ? -9.103 3.866 3.053 1.00 84.69 100 VAL A C 1
ATOM 837 O O . VAL A 1 100 ? -10.062 4.064 3.803 1.00 84.69 100 VAL A O 1
ATOM 840 N N . PHE A 1 101 ? -8.131 3.002 3.357 1.00 81.25 101 PHE A N 1
ATOM 841 C CA . PHE A 1 101 ? -8.107 2.263 4.619 1.00 81.25 101 PHE A CA 1
ATOM 842 C C . PHE A 1 101 ? -8.023 3.210 5.812 1.00 81.25 101 PHE A C 1
ATOM 844 O O . PHE A 1 101 ? -8.815 3.092 6.749 1.00 81.25 101 PHE A O 1
ATOM 851 N N . TYR A 1 102 ? -7.128 4.194 5.750 1.00 79.62 102 TYR A N 1
ATOM 852 C CA . TYR A 1 102 ? -6.976 5.186 6.805 1.00 79.62 102 TYR A CA 1
ATOM 853 C C . TYR A 1 102 ? -8.240 6.037 6.982 1.00 79.62 102 TYR A C 1
ATOM 855 O O . TYR A 1 102 ? -8.702 6.240 8.104 1.00 79.62 102 TYR A O 1
ATOM 863 N N . ALA A 1 103 ? -8.868 6.466 5.885 1.00 80.88 103 ALA A N 1
ATOM 864 C CA . ALA A 1 103 ? -10.125 7.207 5.906 1.00 80.88 103 ALA A CA 1
ATOM 865 C C . ALA A 1 103 ? -11.263 6.381 6.521 1.00 80.88 103 ALA A C 1
ATOM 867 O O . ALA A 1 103 ? -12.025 6.898 7.339 1.00 80.88 103 ALA A O 1
ATOM 868 N N . LYS A 1 104 ? -11.368 5.085 6.194 1.00 74.69 104 LYS A N 1
ATOM 869 C CA . LYS A 1 104 ? -12.357 4.194 6.818 1.00 74.69 104 LYS A CA 1
ATOM 870 C C . LYS A 1 104 ? -12.130 4.049 8.317 1.00 74.69 104 LYS A C 1
ATOM 872 O O . LYS A 1 104 ? -13.089 4.169 9.076 1.00 74.69 104 LYS A O 1
ATOM 877 N N . ILE A 1 105 ? -10.885 3.852 8.745 1.00 76.31 105 ILE A N 1
ATOM 878 C CA . ILE A 1 105 ? -10.531 3.793 10.169 1.00 76.31 105 ILE A CA 1
ATOM 879 C C . ILE A 1 105 ? -10.916 5.107 10.860 1.00 76.31 105 ILE A C 1
ATOM 881 O O . ILE A 1 105 ? -11.594 5.089 11.885 1.00 76.31 105 ILE A O 1
ATOM 885 N N . TYR A 1 106 ? -10.572 6.251 10.265 1.00 77.62 106 TYR A N 1
ATOM 886 C CA . TYR A 1 106 ? -10.890 7.570 10.808 1.00 77.62 106 TYR A CA 1
ATOM 887 C C . TYR A 1 106 ? -12.402 7.809 10.947 1.00 77.62 106 TYR A C 1
ATOM 889 O O . TYR A 1 106 ? -12.866 8.286 11.984 1.00 77.62 106 TYR A O 1
ATOM 897 N N . LEU A 1 107 ? -13.194 7.440 9.935 1.00 76.44 107 LEU A N 1
ATOM 898 C CA . LEU A 1 107 ? -14.654 7.567 9.973 1.00 76.44 107 LEU A CA 1
ATOM 899 C C . LEU A 1 107 ? -15.284 6.667 11.041 1.00 76.44 107 LEU A C 1
ATOM 901 O O . LEU A 1 107 ? -16.180 7.113 11.763 1.00 76.44 107 LEU A O 1
ATOM 905 N N . VAL A 1 108 ? -14.795 5.433 11.185 1.00 73.69 108 VAL A N 1
ATOM 906 C CA . VAL A 1 108 ? -15.230 4.517 12.249 1.00 73.69 108 VAL A CA 1
ATOM 907 C C . VAL A 1 108 ? -14.900 5.103 13.623 1.00 73.69 108 VAL A C 1
ATOM 909 O O . VAL A 1 108 ? -15.785 5.184 14.478 1.00 73.69 108 VAL A O 1
ATOM 912 N N . LEU A 1 109 ? -13.676 5.602 13.827 1.00 67.31 109 LEU A N 1
ATOM 913 C CA . LEU A 1 109 ? -13.297 6.272 15.075 1.00 67.31 109 LEU A CA 1
ATOM 914 C C . LEU A 1 109 ? -14.218 7.461 15.370 1.00 67.31 109 LEU A C 1
ATOM 916 O O . LEU A 1 109 ? -14.743 7.571 16.478 1.00 67.31 109 LEU A O 1
ATOM 920 N N . ARG A 1 110 ? -14.495 8.311 14.376 1.00 73.56 110 ARG A N 1
ATOM 921 C CA . ARG A 1 110 ? -15.381 9.469 14.551 1.00 73.56 110 ARG A CA 1
ATOM 922 C C . ARG A 1 110 ? -16.793 9.052 14.961 1.00 73.56 110 ARG A C 1
ATOM 924 O O . ARG A 1 110 ? -17.353 9.636 15.888 1.00 73.56 110 ARG A O 1
ATOM 931 N N . HIS A 1 111 ? -17.358 8.030 14.319 1.00 69.44 111 HIS A N 1
ATOM 932 C CA . HIS A 1 111 ? -18.699 7.544 14.638 1.00 69.44 111 HIS A CA 1
ATOM 933 C C . HIS A 1 111 ? -18.771 6.943 16.051 1.00 69.44 111 HIS A C 1
ATOM 935 O O . HIS A 1 111 ? -19.733 7.187 16.778 1.00 69.44 111 HIS A O 1
ATOM 941 N N . THR A 1 112 ? -17.741 6.207 16.482 1.00 68.81 112 THR A N 1
ATOM 942 C CA . THR A 1 112 ? -17.704 5.618 17.833 1.00 68.81 112 THR A CA 1
ATOM 943 C C . THR A 1 112 ? -17.571 6.665 18.941 1.00 68.81 112 THR A C 1
ATOM 945 O O . THR A 1 112 ? -18.271 6.567 19.950 1.00 68.81 112 THR A O 1
ATOM 948 N N . THR A 1 113 ? -16.748 7.700 18.750 1.00 64.69 113 THR A N 1
ATOM 949 C CA . THR A 1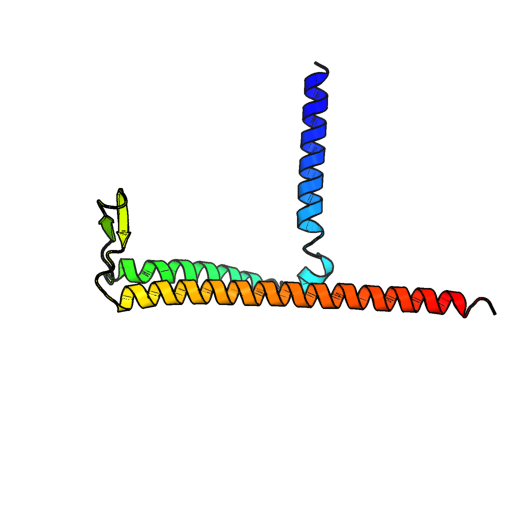 113 ? -16.612 8.813 19.704 1.00 64.69 113 THR A CA 1
ATOM 950 C C . THR A 1 113 ? -17.909 9.614 19.814 1.00 64.69 113 THR A C 1
ATOM 952 O O . THR A 1 113 ? -18.376 9.877 20.924 1.00 64.69 113 THR A O 1
ATOM 955 N N . LEU A 1 114 ? -18.551 9.930 18.683 1.00 65.75 114 LEU A N 1
ATOM 956 C CA . LEU A 1 114 ? -19.845 10.623 18.666 1.00 65.75 114 LEU A CA 1
ATOM 957 C C . LEU A 1 114 ? -20.949 9.794 19.334 1.00 65.75 114 LEU A C 1
ATOM 959 O O . LEU A 1 114 ? -21.678 10.310 20.180 1.00 65.75 114 LEU A O 1
ATOM 963 N N . ALA A 1 115 ? -21.039 8.498 19.022 1.00 63.84 115 ALA A N 1
ATOM 964 C CA . ALA A 1 115 ? -21.991 7.591 19.661 1.00 63.84 115 ALA A CA 1
ATOM 965 C C . ALA A 1 115 ? -21.782 7.519 21.182 1.00 63.84 115 ALA A C 1
ATOM 967 O O . ALA A 1 115 ? -22.749 7.547 21.944 1.00 63.84 115 ALA A O 1
ATOM 968 N N . ARG A 1 116 ? -20.525 7.501 21.643 1.00 65.69 116 ARG A N 1
ATOM 969 C CA . ARG A 1 116 ? -20.196 7.505 23.074 1.00 65.69 116 ARG A CA 1
ATOM 970 C C . ARG A 1 116 ? -20.639 8.797 23.763 1.00 65.69 116 ARG A C 1
ATOM 972 O O . ARG A 1 116 ? -21.249 8.722 24.827 1.00 65.69 116 ARG A O 1
ATOM 979 N N . HIS A 1 117 ? -20.390 9.960 23.157 1.00 65.19 117 HIS A N 1
ATOM 980 C CA . HIS A 1 117 ? -20.859 11.244 23.689 1.00 65.19 117 HIS A CA 1
ATOM 981 C C . HIS A 1 117 ? -22.386 11.309 23.771 1.00 65.19 117 HIS A C 1
ATOM 983 O O . HIS A 1 117 ? -22.919 11.757 24.783 1.00 65.19 117 HIS A O 1
ATOM 989 N N . MET A 1 118 ? -23.096 10.804 22.759 1.00 72.06 118 MET A N 1
ATOM 990 C CA . MET A 1 118 ? -24.560 10.770 22.773 1.00 72.06 118 MET A CA 1
ATOM 991 C C . MET A 1 118 ? -25.118 9.869 23.887 1.00 72.06 118 MET A C 1
ATOM 993 O O . MET A 1 118 ? -26.076 10.253 24.557 1.00 72.06 118 MET A O 1
ATOM 997 N N . ILE A 1 119 ? -24.510 8.705 24.144 1.00 70.00 119 ILE A N 1
ATOM 998 C CA . ILE A 1 119 ? -24.933 7.804 25.232 1.00 70.00 119 ILE A CA 1
ATOM 999 C C . ILE A 1 119 ? -24.676 8.433 26.609 1.00 70.00 119 ILE A C 1
ATOM 1001 O O . ILE A 1 119 ? -25.546 8.370 27.479 1.00 70.00 119 ILE A O 1
ATOM 1005 N N . LEU A 1 120 ? -23.515 9.069 26.806 1.00 71.75 120 LEU A N 1
ATOM 1006 C CA . LEU A 1 120 ? -23.188 9.758 28.060 1.00 71.75 120 LEU A CA 1
ATOM 1007 C C . LEU A 1 120 ? -24.134 10.933 28.329 1.00 71.75 120 LEU A C 1
ATOM 1009 O O . LEU A 1 120 ? -24.615 11.081 29.450 1.00 71.75 120 LEU A O 1
ATOM 1013 N N . ASN A 1 121 ? -24.462 11.719 27.300 1.00 71.38 121 ASN A N 1
ATOM 1014 C CA . ASN A 1 121 ? -25.384 12.844 27.443 1.00 71.38 121 ASN A CA 1
ATOM 1015 C C . ASN A 1 121 ? -26.813 12.367 27.770 1.00 71.38 121 ASN A C 1
ATOM 1017 O O . ASN A 1 121 ? -27.496 12.951 28.608 1.00 71.38 121 ASN A O 1
ATOM 1021 N N . LYS A 1 122 ? -27.242 11.238 27.186 1.00 69.44 122 LYS A N 1
ATOM 1022 C CA . LYS A 1 122 ? -28.538 10.610 27.487 1.00 69.44 122 LYS A CA 1
ATOM 1023 C C . LYS A 1 122 ? -28.614 10.062 28.921 1.00 69.44 122 LYS A C 1
ATOM 1025 O O . LYS A 1 122 ? -29.653 10.184 29.561 1.00 69.44 122 LYS A O 1
ATOM 1030 N N . GLN A 1 123 ? -27.528 9.488 29.445 1.00 64.44 123 GLN A N 1
ATOM 1031 C CA . GLN A 1 123 ? -27.442 9.009 30.836 1.00 64.44 123 GLN A CA 1
ATOM 1032 C C . GLN A 1 123 ? -27.398 10.162 31.852 1.00 64.44 123 GLN A C 1
ATOM 1034 O O . GLN A 1 123 ? -28.030 10.072 32.903 1.00 64.44 123 GLN A O 1
ATOM 1039 N N . GLY A 1 124 ? -26.692 11.251 31.528 1.00 61.88 124 GLY A N 1
ATOM 1040 C CA . GLY A 1 124 ? -26.681 12.474 32.332 1.00 61.88 124 GLY A CA 1
ATOM 1041 C C . GLY A 1 124 ? -28.064 13.124 32.419 1.00 61.88 124 GLY A C 1
ATOM 1042 O O . GLY A 1 124 ? -28.504 13.460 33.512 1.00 61.88 124 GLY A O 1
ATOM 1043 N N . GLY A 1 125 ? -28.789 13.203 31.297 1.00 57.09 125 GLY A N 1
ATOM 1044 C CA . GLY A 1 125 ? -30.158 13.732 31.263 1.00 57.09 125 GLY A CA 1
ATOM 1045 C C . GLY A 1 125 ? -31.175 12.879 32.031 1.00 57.09 125 GLY A C 1
ATOM 1046 O O . GLY A 1 125 ? -32.037 13.420 32.714 1.00 57.09 125 GLY A O 1
ATOM 1047 N N . ASN A 1 126 ? -31.050 11.547 32.001 1.00 55.38 126 ASN A N 1
ATOM 1048 C CA . ASN A 1 126 ? -31.974 10.667 32.729 1.00 55.38 126 ASN A CA 1
ATOM 1049 C C . ASN A 1 126 ? -31.793 10.703 34.256 1.00 55.38 126 ASN A C 1
ATOM 1051 O O . ASN A 1 126 ? -32.737 10.403 34.977 1.00 55.38 126 ASN A O 1
ATOM 1055 N N . LYS A 1 127 ? -30.603 11.057 34.762 1.00 54.59 127 LYS A N 1
ATOM 1056 C CA . LYS A 1 127 ? -30.382 11.233 36.208 1.00 54.59 127 LYS A CA 1
ATOM 1057 C C . LYS A 1 127 ? -30.999 12.518 36.757 1.00 54.59 127 LYS A C 1
ATOM 1059 O O . LYS A 1 127 ? -31.336 12.549 37.932 1.00 54.59 127 LYS A O 1
ATOM 1064 N N . VAL A 1 128 ? -31.139 13.552 35.928 1.00 56.97 128 VAL A N 1
ATOM 1065 C CA . VAL A 1 128 ? -31.742 14.830 36.336 1.00 56.97 128 VAL A CA 1
ATOM 1066 C C . VAL A 1 128 ? -33.265 14.709 36.439 1.00 56.97 128 VAL A C 1
ATOM 1068 O O . VAL A 1 128 ? -33.847 15.260 37.358 1.00 56.97 128 VAL A O 1
ATOM 1071 N N . ASN A 1 129 ? -33.896 13.899 35.585 1.00 54.97 129 ASN A N 1
ATOM 1072 C CA . ASN A 1 129 ? -35.357 13.741 35.551 1.00 54.97 129 ASN A CA 1
ATOM 1073 C C . ASN A 1 129 ? -35.910 12.638 36.481 1.00 54.97 129 ASN A C 1
ATOM 1075 O O . ASN A 1 129 ? -37.090 12.318 36.404 1.00 54.97 129 ASN A O 1
ATOM 1079 N N . GLY A 1 130 ? -35.065 11.987 37.289 1.00 52.56 130 GLY A N 1
ATOM 1080 C CA . GLY A 1 130 ? -35.461 10.910 38.213 1.00 52.56 130 GLY A CA 1
ATOM 1081 C C . GLY A 1 130 ? -35.428 11.310 39.691 1.00 52.56 130 GLY A C 1
ATOM 1082 O O . GLY A 1 130 ? -35.444 10.430 40.549 1.00 52.56 130 GLY A O 1
ATOM 1083 N N . LEU A 1 131 ? -35.292 12.607 39.972 1.00 54.44 131 LEU A N 1
ATOM 1084 C CA . LEU A 1 131 ? -35.190 13.193 41.313 1.00 54.44 131 LEU A CA 1
ATOM 1085 C C . LEU A 1 131 ? -36.332 14.178 41.630 1.00 54.44 131 LEU A C 1
ATOM 1087 O O . LEU A 1 131 ? -36.281 14.804 42.686 1.00 54.44 131 LEU A O 1
ATOM 1091 N N . ASP A 1 132 ? -37.342 14.260 40.757 1.00 45.22 132 ASP A N 1
ATOM 1092 C CA . ASP A 1 132 ? -38.599 14.989 40.982 1.00 45.22 132 ASP A CA 1
ATOM 1093 C C . ASP A 1 132 ? -39.742 14.021 41.333 1.00 45.22 132 ASP A C 1
ATOM 1095 O O . ASP A 1 132 ? -39.868 12.977 40.645 1.00 45.22 132 ASP A O 1
#